Protein AF-V5GWQ2-F1 (afdb_monomer)

Foldseek 3Di:
DLVLLLLLLVLLLQCLPDPDPVSVVVSVVSNVVSVVVCVVCVLVVLPVVDPPVCSVVVVVVVVVVVVVCVVCVVVVVCCCCVPVVDCSVVSNVSSVVSNVVSVVVVVVVVVVVVVVVVVD

Structure (mmCIF, N/CA/C/O backbone):
data_AF-V5GWQ2-F1
#
_entry.id   AF-V5GWQ2-F1
#
loop_
_atom_site.group_PDB
_atom_site.id
_atom_site.type_symbol
_atom_site.label_atom_id
_atom_site.label_alt_id
_atom_site.label_comp_id
_atom_site.label_asym_id
_atom_site.label_entity_id
_atom_site.label_seq_id
_atom_site.pdbx_PDB_ins_code
_atom_site.Cartn_x
_atom_site.Cartn_y
_atom_site.Cartn_z
_atom_site.occupancy
_atom_site.B_iso_or_equiv
_atom_site.auth_seq_id
_atom_site.auth_comp_id
_atom_site.auth_asym_id
_atom_site.auth_atom_id
_atom_site.pdbx_PDB_model_num
ATOM 1 N N . MET A 1 1 ? 9.663 -3.106 -2.884 1.00 82.88 1 MET A N 1
ATOM 2 C CA . MET A 1 1 ? 8.201 -2.855 -2.918 1.00 82.88 1 MET A CA 1
ATOM 3 C C . MET A 1 1 ? 7.389 -3.734 -1.975 1.00 82.88 1 MET A C 1
ATOM 5 O O . MET A 1 1 ? 6.730 -3.177 -1.109 1.00 82.88 1 MET A O 1
ATOM 9 N N . SER A 1 2 ? 7.452 -5.070 -2.074 1.00 89.19 2 SER A N 1
ATOM 10 C CA . SER A 1 2 ? 6.609 -5.979 -1.261 1.00 89.19 2 SER A CA 1
ATOM 11 C C . SER A 1 2 ? 6.661 -5.707 0.258 1.00 89.19 2 SER A C 1
ATOM 13 O O . SER A 1 2 ? 5.611 -5.551 0.877 1.00 89.19 2 SER A O 1
ATOM 15 N N . LEU A 1 3 ? 7.859 -5.538 0.842 1.00 90.50 3 LEU A N 1
ATOM 16 C CA . LEU A 1 3 ? 8.023 -5.269 2.281 1.00 90.50 3 LEU A CA 1
ATOM 17 C C . LEU A 1 3 ? 7.284 -4.001 2.745 1.00 90.50 3 LEU A C 1
ATOM 19 O O . LEU A 1 3 ? 6.635 -4.019 3.785 1.00 90.50 3 LEU A O 1
ATOM 23 N N . HIS A 1 4 ? 7.354 -2.912 1.973 1.00 91.44 4 HIS A N 1
ATOM 24 C CA . HIS A 1 4 ? 6.683 -1.657 2.322 1.00 91.44 4 HIS A CA 1
ATOM 25 C C . HIS A 1 4 ? 5.164 -1.808 2.291 1.00 91.44 4 HIS A C 1
ATOM 27 O O . HIS A 1 4 ? 4.498 -1.369 3.223 1.00 91.44 4 HIS A O 1
ATOM 33 N N . PHE A 1 5 ? 4.612 -2.482 1.277 1.00 91.88 5 PHE A N 1
ATOM 34 C CA . PHE A 1 5 ? 3.174 -2.760 1.227 1.00 91.88 5 PHE A CA 1
ATOM 35 C C . PHE A 1 5 ? 2.717 -3.657 2.377 1.00 91.88 5 PHE A C 1
ATOM 37 O O . PHE A 1 5 ? 1.656 -3.418 2.948 1.00 91.88 5 PHE A O 1
ATOM 44 N N . PHE A 1 6 ? 3.533 -4.638 2.768 1.00 93.69 6 PHE A N 1
ATOM 45 C CA . PHE A 1 6 ? 3.236 -5.500 3.907 1.00 93.69 6 PHE A CA 1
ATOM 46 C C . PHE A 1 6 ? 3.233 -4.726 5.232 1.00 93.69 6 PHE A C 1
ATOM 48 O O . PHE A 1 6 ? 2.260 -4.793 5.980 1.00 93.69 6 PHE A O 1
ATOM 55 N N . LEU A 1 7 ? 4.278 -3.935 5.505 1.00 94.06 7 LEU A N 1
ATOM 56 C CA . LEU A 1 7 ? 4.350 -3.090 6.704 1.00 94.06 7 LEU A CA 1
ATOM 57 C C . LEU A 1 7 ? 3.192 -2.087 6.761 1.00 94.06 7 LEU A C 1
ATOM 59 O O . LEU A 1 7 ? 2.613 -1.852 7.824 1.00 94.06 7 LEU A O 1
ATOM 63 N N . TRP A 1 8 ? 2.809 -1.537 5.611 1.00 94.81 8 TRP A N 1
ATOM 64 C CA . TRP A 1 8 ? 1.673 -0.632 5.509 1.00 94.81 8 TRP A CA 1
ATOM 65 C C . TRP A 1 8 ? 0.339 -1.337 5.796 1.00 94.81 8 TRP A C 1
ATOM 67 O O . TRP A 1 8 ? -0.483 -0.807 6.544 1.00 94.81 8 TRP A O 1
ATOM 77 N N . ALA A 1 9 ? 0.146 -2.555 5.278 1.00 94.88 9 ALA A N 1
ATOM 78 C CA . ALA A 1 9 ? -1.032 -3.375 5.556 1.00 94.88 9 ALA A CA 1
ATOM 79 C C . ALA A 1 9 ? -1.159 -3.701 7.052 1.00 94.88 9 ALA A C 1
ATOM 81 O O . ALA A 1 9 ? -2.235 -3.527 7.628 1.00 94.88 9 ALA A O 1
ATOM 82 N N . VAL A 1 10 ? -0.055 -4.111 7.688 1.00 94.50 10 VAL A N 1
ATOM 83 C CA . VAL A 1 10 ? 0.009 -4.399 9.131 1.00 94.50 10 VAL A CA 1
ATOM 84 C C . VAL A 1 10 ? -0.315 -3.153 9.955 1.00 94.50 10 VAL A C 1
ATOM 86 O O . VAL A 1 10 ? -1.062 -3.239 10.926 1.00 94.50 10 VAL A O 1
ATOM 89 N N . SER A 1 11 ? 0.175 -1.985 9.539 1.00 94.12 11 SER A N 1
ATOM 90 C CA . SER A 1 11 ? -0.111 -0.714 10.217 1.00 94.12 11 SER A CA 1
ATOM 91 C C . SER A 1 11 ? -1.600 -0.381 10.208 1.00 94.12 11 SER A C 1
ATOM 93 O O . SER A 1 11 ? -2.161 -0.020 11.238 1.00 94.12 11 SER A O 1
ATOM 95 N N . PHE A 1 12 ? -2.268 -0.539 9.063 1.00 92.88 12 PHE A N 1
ATOM 96 C CA . PHE A 1 12 ? -3.711 -0.315 8.988 1.00 92.88 12 PHE A CA 1
ATOM 97 C C . PHE A 1 12 ? -4.520 -1.370 9.738 1.00 92.88 12 PHE A C 1
ATOM 99 O O . PHE A 1 12 ? -5.544 -1.032 10.323 1.00 92.88 12 PHE A O 1
ATOM 106 N N . LEU A 1 13 ? -4.047 -2.617 9.778 1.00 93.56 13 LEU A N 1
ATOM 107 C CA . LEU A 1 13 ? -4.679 -3.673 10.563 1.00 93.56 13 LEU A CA 1
ATOM 108 C C . LEU A 1 13 ? -4.621 -3.363 12.066 1.00 93.56 13 LEU A C 1
ATOM 110 O O . LEU A 1 13 ? -5.630 -3.473 12.758 1.00 93.56 13 LEU A O 1
ATOM 114 N N . LEU A 1 14 ? -3.457 -2.934 12.561 1.00 91.88 14 LEU A N 1
ATOM 115 C CA . LEU A 1 14 ? -3.257 -2.506 13.950 1.00 91.88 14 LEU A CA 1
ATOM 116 C C . LEU A 1 14 ? -4.117 -1.290 14.302 1.00 91.88 14 LEU A C 1
ATOM 118 O O . LEU A 1 14 ? -4.720 -1.258 15.375 1.00 91.88 14 LEU A O 1
ATOM 122 N N . LEU A 1 15 ? -4.211 -0.324 13.384 1.00 90.94 15 LEU A N 1
ATOM 123 C CA . LEU A 1 15 ? -5.053 0.860 13.549 1.00 90.94 15 LEU A CA 1
ATOM 124 C C . LEU A 1 15 ? -6.548 0.505 13.590 1.00 90.94 15 LEU A C 1
ATOM 126 O O . LEU A 1 15 ? -7.302 1.149 14.307 1.00 90.94 15 LEU A O 1
ATOM 130 N N . ALA A 1 16 ? -6.970 -0.526 12.853 1.00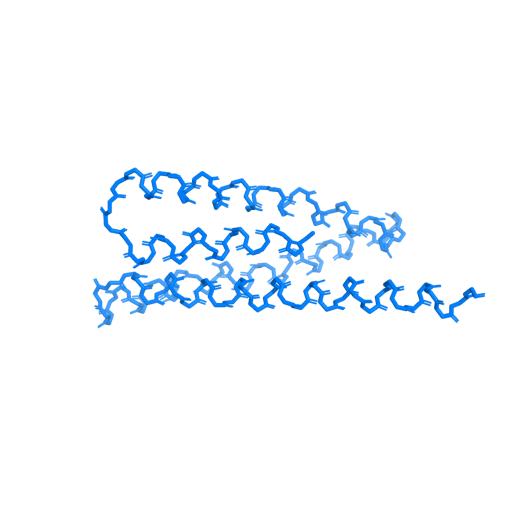 89.00 16 ALA A N 1
ATOM 131 C CA . ALA A 1 16 ? -8.347 -1.014 12.865 1.00 89.00 16 ALA A CA 1
ATOM 132 C C . ALA A 1 16 ? -8.683 -1.862 14.104 1.00 89.00 16 ALA A C 1
ATOM 134 O O . ALA A 1 16 ? -9.845 -1.945 14.483 1.00 89.00 16 ALA A O 1
ATOM 135 N N . SER A 1 17 ? -7.684 -2.513 14.708 1.00 87.75 17 SER A N 1
ATOM 136 C CA . SER A 1 17 ? -7.891 -3.534 15.749 1.00 87.75 17 SER A CA 1
ATOM 137 C C . SER A 1 17 ? -7.640 -3.036 17.173 1.00 87.75 17 SER A C 1
ATOM 139 O O . SER A 1 17 ? -7.930 -3.762 18.123 1.00 87.75 17 SER A O 1
ATOM 141 N N . THR A 1 18 ? -7.038 -1.853 17.349 1.00 87.44 18 THR A N 1
ATOM 142 C CA . THR A 1 18 ? -6.619 -1.362 18.670 1.00 87.44 18 THR A CA 1
ATOM 143 C C . THR A 1 18 ? -6.991 0.104 18.898 1.00 87.44 18 THR A C 1
ATOM 145 O O . THR A 1 18 ? -6.663 0.985 18.103 1.00 87.44 18 THR A O 1
ATOM 148 N N . ASP A 1 19 ? -7.593 0.381 20.055 1.00 85.94 19 ASP A N 1
ATOM 149 C CA . ASP A 1 19 ? -7.905 1.748 20.509 1.00 85.94 19 ASP A CA 1
ATOM 150 C C . ASP A 1 19 ? -6.797 2.346 21.393 1.00 85.94 19 ASP A C 1
ATOM 152 O O . ASP A 1 19 ? -6.890 3.464 21.902 1.00 85.94 19 ASP A O 1
ATOM 156 N N . LEU A 1 20 ? -5.717 1.590 21.597 1.00 90.88 20 LEU A N 1
ATOM 157 C CA . LEU A 1 20 ? -4.593 2.004 22.419 1.00 90.88 20 LEU A CA 1
ATOM 158 C C . LEU A 1 20 ? -3.756 3.052 21.680 1.00 90.88 20 LEU A C 1
ATOM 160 O O . LEU A 1 20 ? -3.022 2.746 20.740 1.00 90.88 20 LEU A O 1
ATOM 164 N N . TYR A 1 21 ? -3.790 4.280 22.190 1.00 90.06 21 TYR A N 1
ATOM 165 C CA . TYR A 1 21 ? -3.050 5.429 21.666 1.00 90.06 21 TYR A CA 1
ATOM 166 C C . TYR A 1 21 ? -1.580 5.164 21.261 1.00 90.06 21 TYR A C 1
ATOM 168 O O . TYR A 1 21 ? -1.204 5.551 20.151 1.00 90.06 21 TYR A O 1
ATOM 176 N N . PRO A 1 22 ? -0.727 4.479 22.060 1.00 92.50 22 PRO A N 1
ATOM 177 C CA . PRO A 1 22 ? 0.653 4.218 21.637 1.00 92.50 22 PRO A CA 1
ATOM 178 C C . PRO A 1 22 ? 0.739 3.356 20.368 1.00 92.50 22 PRO A C 1
ATOM 180 O O . PRO A 1 22 ? 1.583 3.615 19.511 1.00 92.50 22 PRO A O 1
ATOM 183 N N . PHE A 1 23 ? -0.154 2.378 20.197 1.00 90.62 23 PHE A N 1
ATOM 184 C CA . PHE A 1 23 ? -0.195 1.550 18.989 1.00 90.62 23 PHE A CA 1
ATOM 185 C C . PHE A 1 23 ? -0.671 2.343 17.771 1.00 90.62 23 PHE A C 1
ATOM 187 O O . PHE A 1 23 ? -0.156 2.135 16.671 1.00 90.62 23 PHE A O 1
ATOM 194 N N . GLN A 1 24 ? -1.581 3.301 17.957 1.00 91.81 24 GLN A N 1
ATOM 195 C CA . GLN A 1 24 ? -2.030 4.193 16.886 1.00 91.81 24 GLN A CA 1
ATOM 196 C C . GLN A 1 24 ? -0.912 5.132 16.411 1.00 91.81 24 GLN A C 1
ATOM 198 O O . GLN A 1 24 ? -0.747 5.322 15.202 1.00 91.81 24 GLN A O 1
ATOM 203 N N . ILE A 1 25 ? -0.094 5.662 17.331 1.00 94.62 25 ILE A N 1
ATOM 204 C CA . ILE A 1 25 ? 1.087 6.473 16.983 1.00 94.62 25 ILE A CA 1
ATOM 205 C C . ILE A 1 25 ? 2.071 5.647 16.158 1.00 94.62 25 ILE A C 1
ATOM 207 O O . ILE A 1 25 ? 2.457 6.059 15.063 1.00 94.62 25 ILE A O 1
ATOM 211 N N . VAL A 1 26 ? 2.461 4.473 16.663 1.00 94.88 26 VAL A N 1
ATOM 212 C CA . VAL A 1 26 ? 3.426 3.600 15.979 1.00 94.88 26 VAL A CA 1
ATOM 213 C C . VAL A 1 26 ? 2.910 3.216 14.591 1.00 94.88 26 VAL A C 1
ATOM 215 O O . VAL A 1 26 ? 3.641 3.333 13.609 1.00 94.88 26 VAL A O 1
ATOM 218 N N . SER A 1 27 ? 1.631 2.853 14.483 1.00 93.50 27 SER A N 1
ATOM 219 C CA . 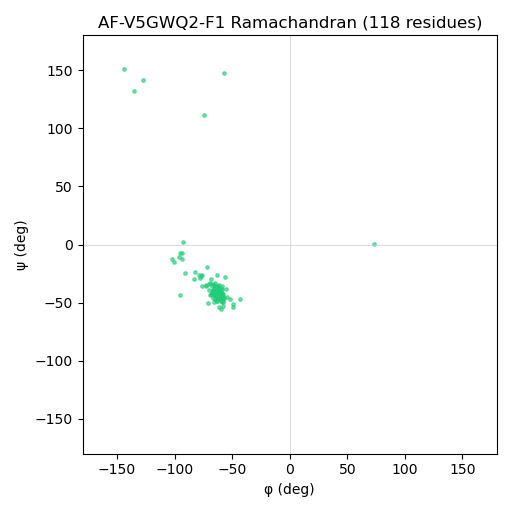SER A 1 27 ? 0.996 2.514 13.204 1.00 93.50 27 SER A CA 1
ATOM 220 C C . SER A 1 27 ? 0.987 3.694 12.230 1.00 93.50 27 SER A C 1
ATOM 222 O O . SER A 1 27 ? 1.261 3.515 11.046 1.00 93.50 27 SER A O 1
ATOM 224 N N . SER A 1 28 ? 0.739 4.914 12.713 1.00 93.44 28 SER A N 1
ATOM 225 C CA . SER A 1 28 ? 0.752 6.124 11.880 1.00 93.44 28 SER A CA 1
ATOM 226 C C . SER A 1 28 ? 2.150 6.444 11.348 1.00 93.44 28 SER A C 1
ATOM 228 O O . SER A 1 28 ? 2.293 6.809 10.181 1.00 93.44 28 SER A O 1
ATOM 230 N N . ILE A 1 29 ? 3.189 6.251 12.168 1.00 95.56 29 ILE A N 1
ATOM 231 C CA . ILE A 1 29 ? 4.589 6.424 11.755 1.00 95.56 29 ILE A CA 1
ATOM 232 C C . ILE A 1 29 ? 4.951 5.411 10.665 1.00 95.56 29 ILE A C 1
ATOM 234 O O . ILE A 1 29 ? 5.485 5.797 9.625 1.00 95.56 29 ILE A O 1
ATOM 238 N N . ILE A 1 30 ? 4.632 4.128 10.863 1.00 95.06 30 ILE A N 1
ATOM 239 C CA . ILE A 1 30 ? 4.958 3.072 9.892 1.00 95.06 30 ILE A CA 1
ATOM 240 C C . ILE A 1 30 ? 4.167 3.266 8.590 1.00 95.06 30 ILE A C 1
ATOM 242 O O . ILE A 1 30 ? 4.729 3.122 7.499 1.00 95.06 30 ILE A O 1
ATOM 246 N N . ALA A 1 31 ? 2.888 3.644 8.677 1.00 93.38 31 ALA A N 1
ATOM 247 C CA . ALA A 1 31 ? 2.066 3.952 7.511 1.00 93.38 31 ALA A CA 1
ATOM 248 C C . ALA A 1 31 ? 2.615 5.159 6.732 1.00 93.38 31 ALA A C 1
ATOM 250 O O . ALA A 1 31 ? 2.754 5.087 5.510 1.00 93.38 31 ALA A O 1
ATOM 251 N N . GLY A 1 32 ? 2.986 6.239 7.430 1.00 93.62 32 GLY A N 1
ATOM 252 C CA . GLY A 1 32 ? 3.596 7.427 6.829 1.00 93.62 32 GLY A CA 1
ATOM 253 C C . GLY A 1 32 ? 4.933 7.121 6.154 1.00 93.62 32 GLY A C 1
ATOM 254 O O . GLY A 1 32 ? 5.139 7.490 4.999 1.00 93.62 32 GLY A O 1
ATOM 255 N N . TRP A 1 33 ? 5.806 6.366 6.827 1.00 94.56 33 TRP A N 1
ATOM 256 C CA . TRP A 1 33 ? 7.081 5.913 6.266 1.00 94.56 33 TRP A CA 1
ATOM 257 C C . TRP A 1 33 ? 6.874 5.097 4.990 1.00 94.56 33 TRP A C 1
ATOM 259 O O . TRP A 1 33 ? 7.519 5.341 3.967 1.00 94.56 33 TRP A O 1
ATOM 269 N N . SER A 1 34 ? 5.970 4.117 5.040 1.00 93.62 34 SER A N 1
ATOM 270 C CA . SER A 1 34 ? 5.712 3.208 3.921 1.00 93.62 34 SER A CA 1
ATOM 271 C C . SER A 1 34 ? 5.136 3.955 2.718 1.00 93.62 34 SER A C 1
ATOM 273 O O . SER A 1 34 ? 5.574 3.733 1.586 1.00 93.62 34 SER A O 1
ATOM 275 N N . ASN A 1 35 ? 4.214 4.891 2.956 1.00 91.06 35 ASN A N 1
ATOM 276 C CA . ASN A 1 35 ? 3.642 5.739 1.916 1.00 91.06 35 ASN A CA 1
ATOM 277 C C . ASN A 1 35 ? 4.688 6.674 1.284 1.00 91.06 35 ASN A C 1
ATOM 279 O O . ASN A 1 35 ? 4.792 6.735 0.056 1.00 91.06 35 ASN A O 1
ATOM 283 N N . GLY A 1 36 ? 5.497 7.349 2.107 1.00 90.75 36 GLY A N 1
ATOM 284 C CA . GLY A 1 36 ? 6.547 8.251 1.631 1.00 90.75 36 GLY A CA 1
ATOM 285 C C . GLY A 1 36 ? 7.609 7.515 0.816 1.00 90.75 36 GLY A C 1
ATOM 286 O O . GLY A 1 36 ? 7.954 7.934 -0.285 1.00 90.75 36 GLY A O 1
ATOM 287 N N . THR A 1 37 ? 8.049 6.354 1.302 1.00 91.19 37 THR A N 1
ATOM 288 C CA . THR A 1 37 ? 9.033 5.517 0.601 1.00 91.19 37 THR A CA 1
ATOM 289 C C . THR A 1 37 ? 8.498 5.034 -0.749 1.00 91.19 37 THR A C 1
ATOM 291 O O . THR A 1 37 ? 9.206 5.094 -1.752 1.00 91.19 37 THR A O 1
ATOM 294 N N . THR A 1 38 ? 7.231 4.609 -0.806 1.00 89.75 38 THR A N 1
ATOM 295 C CA . THR A 1 38 ? 6.590 4.183 -2.061 1.00 89.75 38 THR A CA 1
ATOM 296 C C . THR A 1 38 ? 6.506 5.339 -3.058 1.00 89.75 38 THR A C 1
ATOM 298 O O . THR A 1 38 ? 6.873 5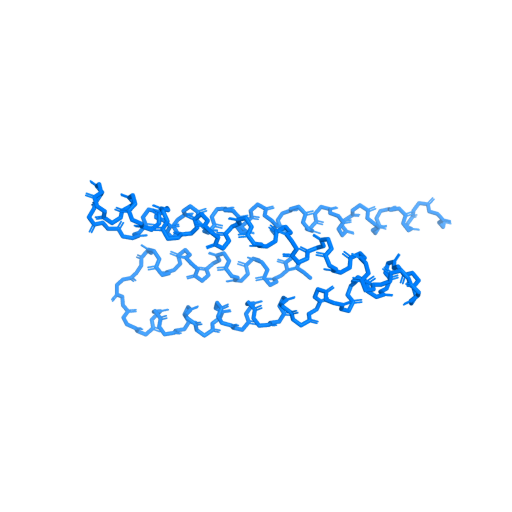.173 -4.217 1.00 89.75 38 THR A O 1
ATOM 301 N N . SER A 1 39 ? 6.096 6.526 -2.604 1.00 89.56 39 SER A N 1
ATOM 302 C CA . SER A 1 39 ? 5.959 7.711 -3.461 1.00 89.56 39 SER A CA 1
ATOM 303 C C . SER A 1 39 ? 7.290 8.145 -4.084 1.00 89.56 39 SER A C 1
ATOM 305 O O . SER A 1 39 ? 7.315 8.550 -5.242 1.00 89.56 39 SER A O 1
ATOM 307 N N . THR A 1 40 ? 8.401 8.006 -3.353 1.00 91.69 40 THR A N 1
ATOM 308 C CA . THR A 1 40 ? 9.746 8.323 -3.861 1.00 91.69 40 THR A CA 1
ATOM 309 C C . THR A 1 40 ? 10.289 7.260 -4.814 1.00 91.69 40 THR A C 1
ATOM 311 O O . THR A 1 40 ? 10.983 7.587 -5.772 1.00 91.69 40 THR A O 1
ATOM 314 N N . LEU A 1 41 ? 9.987 5.983 -4.577 1.00 90.81 41 LEU A N 1
ATOM 315 C CA . LEU A 1 41 ? 10.528 4.887 -5.380 1.00 90.81 41 LEU A CA 1
ATOM 316 C C . LEU A 1 41 ? 9.766 4.646 -6.692 1.00 90.81 41 LEU A C 1
ATOM 318 O O . LEU A 1 41 ? 10.348 4.102 -7.624 1.00 90.81 41 LEU A O 1
ATOM 322 N N . VAL A 1 42 ? 8.490 5.036 -6.798 1.00 90.12 42 VAL A N 1
ATOM 323 C CA . VAL A 1 42 ? 7.707 4.870 -8.039 1.00 90.12 42 VAL 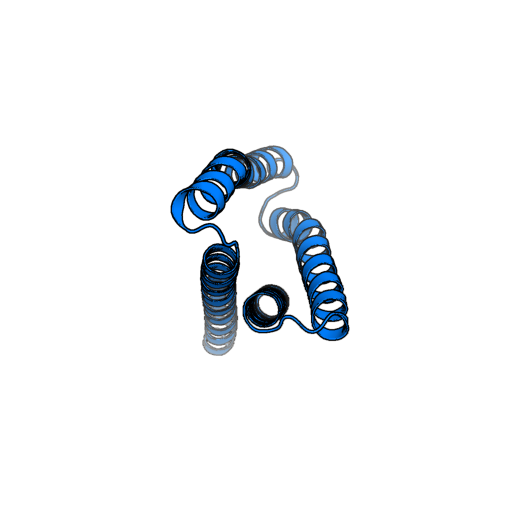A CA 1
ATOM 324 C C . VAL A 1 42 ? 8.343 5.597 -9.239 1.00 90.12 42 VAL A C 1
ATOM 326 O O . VAL A 1 42 ? 8.528 4.946 -10.264 1.00 90.12 42 VAL A O 1
ATOM 329 N N . PRO A 1 43 ? 8.736 6.886 -9.155 1.00 90.19 43 PRO A N 1
ATOM 330 C CA . PRO A 1 43 ? 9.451 7.557 -10.243 1.00 90.19 43 PRO A CA 1
ATOM 331 C C . PRO A 1 43 ? 10.766 6.864 -10.613 1.00 90.19 43 PRO A C 1
ATOM 333 O O . PRO A 1 43 ? 11.055 6.709 -11.794 1.00 90.19 43 PRO A O 1
ATOM 336 N N . VAL A 1 44 ? 11.535 6.410 -9.614 1.00 91.44 44 VAL A N 1
ATOM 337 C CA . VAL A 1 44 ? 12.801 5.687 -9.832 1.00 91.44 44 VAL A CA 1
ATOM 338 C C . VAL A 1 44 ? 12.548 4.405 -10.620 1.00 91.44 44 VAL A C 1
ATOM 340 O O . V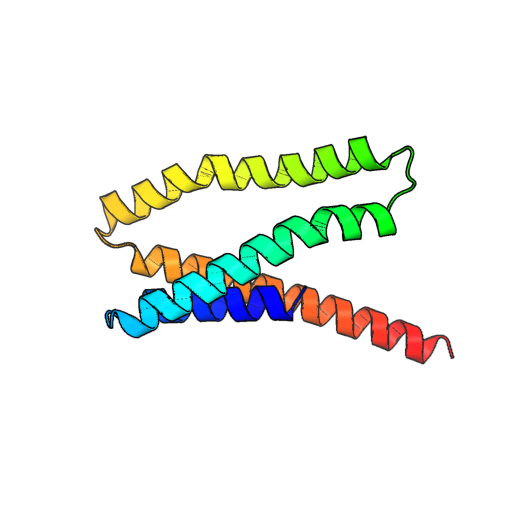AL A 1 44 ? 13.206 4.160 -11.623 1.00 91.44 44 VAL A O 1
ATOM 343 N N . PHE A 1 45 ? 11.529 3.640 -10.230 1.00 89.25 45 PHE A N 1
ATOM 344 C CA . PHE A 1 45 ? 11.149 2.415 -10.926 1.00 89.25 45 PHE A CA 1
ATOM 345 C C . PHE A 1 45 ? 10.715 2.683 -12.374 1.00 89.25 45 PHE A C 1
ATOM 347 O O . PHE A 1 45 ? 11.122 1.975 -13.286 1.00 89.25 45 PHE A O 1
ATOM 354 N N . VAL A 1 46 ? 9.926 3.734 -12.621 1.00 90.38 46 VAL A N 1
ATOM 355 C CA . VAL A 1 46 ? 9.516 4.098 -13.991 1.00 90.38 46 VAL A CA 1
ATOM 356 C C . VAL A 1 46 ? 10.720 4.516 -14.842 1.00 90.38 46 VAL A C 1
ATOM 358 O O . VAL A 1 46 ? 10.764 4.184 -16.023 1.00 90.38 46 VAL A O 1
ATOM 361 N N . MET A 1 47 ? 11.704 5.194 -14.249 1.00 91.31 47 MET A N 1
ATOM 362 C CA . MET A 1 47 ? 12.934 5.600 -14.934 1.00 91.31 47 MET A CA 1
ATOM 363 C C . MET A 1 47 ? 13.826 4.408 -15.308 1.00 91.31 47 MET A C 1
ATOM 365 O O . MET A 1 47 ? 14.532 4.474 -16.306 1.00 91.31 47 MET A O 1
ATOM 369 N N . GLU A 1 48 ? 13.788 3.316 -14.542 1.00 90.75 48 GLU A N 1
ATOM 370 C CA . GLU A 1 48 ? 14.504 2.076 -14.877 1.00 90.75 48 GLU A CA 1
ATOM 371 C C . GLU A 1 48 ? 13.816 1.270 -15.991 1.00 90.75 48 GLU A C 1
ATOM 373 O O . GLU A 1 48 ? 14.480 0.514 -16.698 1.00 90.75 48 GLU A O 1
ATOM 378 N N . LEU A 1 49 ? 12.495 1.413 -16.157 1.00 88.69 49 LEU A N 1
ATOM 379 C CA . LEU A 1 49 ? 11.719 0.656 -17.147 1.00 88.69 49 LEU A CA 1
ATOM 380 C C . LEU A 1 49 ? 11.594 1.343 -18.512 1.00 88.69 49 LEU A C 1
ATOM 382 O O . LEU A 1 49 ? 11.306 0.664 -19.498 1.00 88.69 49 LEU A O 1
ATOM 386 N N . VAL A 1 50 ? 11.720 2.668 -18.566 1.00 91.50 50 VAL A N 1
ATOM 387 C CA . VAL A 1 50 ? 11.388 3.473 -19.747 1.00 91.50 50 VAL A CA 1
ATOM 388 C C . VAL A 1 50 ? 12.562 4.372 -20.114 1.00 91.50 50 VAL A C 1
ATOM 390 O O . VAL A 1 50 ? 13.200 4.958 -19.244 1.00 91.50 50 VAL A O 1
ATOM 393 N N . ASP A 1 51 ? 12.807 4.534 -21.413 1.00 89.19 51 ASP A N 1
ATOM 394 C CA . ASP A 1 51 ? 13.789 5.494 -21.912 1.00 89.19 51 ASP A CA 1
ATOM 395 C C . ASP A 1 51 ? 13.483 6.927 -21.444 1.00 89.19 51 ASP A C 1
ATOM 397 O O . ASP A 1 51 ? 12.330 7.353 -21.335 1.00 89.19 51 ASP A O 1
ATOM 401 N N . ALA A 1 52 ? 14.537 7.719 -21.233 1.00 87.81 52 ALA A N 1
ATOM 402 C CA . ALA A 1 52 ? 14.429 9.078 -20.695 1.00 87.81 52 ALA A CA 1
ATOM 403 C C . ALA A 1 52 ? 13.506 10.004 -21.514 1.00 87.81 52 ALA A C 1
ATOM 405 O O . ALA A 1 52 ? 12.916 10.932 -20.963 1.00 87.81 52 ALA A O 1
ATOM 406 N N . GLN A 1 53 ? 13.372 9.752 -22.820 1.00 89.69 53 GLN A N 1
ATOM 407 C CA . GLN A 1 53 ? 12.534 10.541 -23.723 1.00 89.69 53 GLN A CA 1
ATOM 408 C C . GLN A 1 53 ? 11.030 10.297 -23.502 1.00 89.69 53 GLN A C 1
ATOM 410 O O . GLN A 1 53 ? 10.243 11.238 -23.581 1.00 89.69 53 GLN A O 1
ATOM 415 N N . GLU A 1 54 ? 10.645 9.068 -23.150 1.00 90.50 54 GLU A N 1
ATOM 416 C CA . GLU A 1 54 ? 9.249 8.663 -22.925 1.00 90.50 54 GLU A CA 1
ATOM 417 C C . GLU A 1 54 ? 8.850 8.711 -21.438 1.00 90.50 54 GLU A C 1
ATOM 419 O O . GLU A 1 54 ? 7.665 8.644 -21.099 1.00 90.50 54 GLU A O 1
ATOM 424 N N . PHE A 1 55 ? 9.822 8.888 -20.533 1.00 91.69 55 PHE A N 1
ATOM 425 C CA . PHE A 1 55 ? 9.618 8.907 -19.083 1.00 91.69 55 PHE A CA 1
ATOM 426 C C . PHE A 1 55 ? 8.477 9.834 -18.647 1.00 91.69 55 PHE A C 1
ATOM 428 O O . PHE A 1 55 ? 7.576 9.402 -17.930 1.00 91.69 55 PHE A O 1
ATOM 435 N N . SER A 1 56 ? 8.477 11.095 -19.095 1.00 90.88 56 SER A N 1
ATOM 436 C CA . SER A 1 56 ? 7.465 12.082 -18.691 1.00 90.88 56 SER A CA 1
ATOM 437 C C . SER A 1 56 ? 6.050 11.673 -19.105 1.00 90.88 56 SER A C 1
ATOM 439 O O . SER A 1 56 ? 5.101 11.891 -18.350 1.00 90.88 56 SER A O 1
ATOM 441 N N . PHE A 1 57 ? 5.898 11.055 -20.279 1.00 92.62 57 PHE A N 1
ATOM 442 C CA . PHE A 1 57 ? 4.606 10.575 -20.762 1.00 92.62 57 PHE A CA 1
ATOM 443 C C . PHE A 1 57 ? 4.136 9.358 -19.954 1.00 92.62 57 PHE A C 1
ATOM 445 O O . PHE A 1 57 ? 3.031 9.366 -19.407 1.00 92.62 57 PHE A O 1
ATOM 452 N N . CYS A 1 58 ? 4.995 8.347 -19.791 1.00 92.38 58 CYS A N 1
ATOM 453 C CA . CYS A 1 58 ? 4.682 7.148 -19.013 1.00 92.38 58 CYS A CA 1
ATOM 454 C C . CYS A 1 58 ? 4.410 7.463 -17.536 1.00 92.38 58 CYS A C 1
ATOM 456 O O . CYS A 1 58 ? 3.443 6.959 -16.963 1.00 92.38 58 CYS A O 1
ATOM 458 N N . PHE A 1 59 ? 5.205 8.335 -16.919 1.00 93.00 59 PHE A N 1
ATOM 459 C CA . PHE A 1 59 ? 4.989 8.779 -15.545 1.00 93.00 59 PHE A CA 1
ATOM 460 C C . PHE A 1 59 ? 3.687 9.586 -15.404 1.00 93.00 59 PHE A C 1
ATOM 462 O O . PHE A 1 59 ?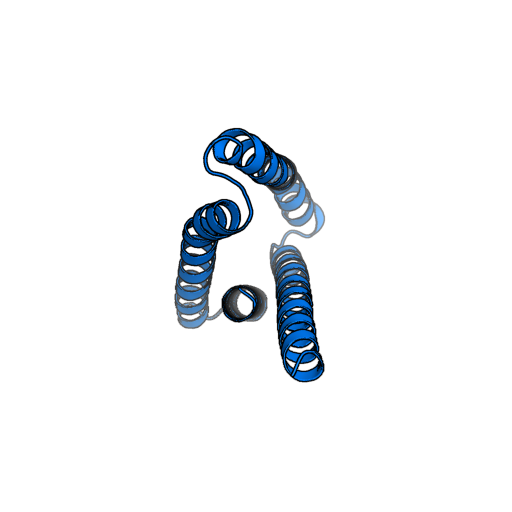 2.964 9.434 -14.415 1.00 93.00 59 PHE A O 1
ATOM 469 N N . GLY A 1 60 ? 3.320 10.374 -16.420 1.00 92.19 60 GLY A N 1
ATOM 470 C CA . GLY A 1 60 ? 2.005 11.010 -16.519 1.00 92.19 60 GLY A CA 1
ATOM 471 C C . GLY A 1 60 ? 0.855 9.995 -16.506 1.00 92.19 60 GLY A C 1
ATOM 472 O O . GLY A 1 60 ? -0.111 10.155 -15.764 1.00 92.19 60 GLY A O 1
ATOM 473 N N . LEU A 1 61 ? 0.977 8.894 -17.252 1.00 92.31 61 LEU A N 1
ATOM 474 C CA . LEU A 1 61 ? -0.021 7.817 -17.233 1.00 92.31 61 LEU A CA 1
ATOM 475 C C . LEU A 1 61 ? -0.094 7.117 -15.871 1.00 92.31 61 LEU A C 1
ATOM 477 O O . LEU A 1 61 ? -1.188 6.885 -15.359 1.00 92.31 61 LEU A O 1
ATOM 481 N N . VAL A 1 62 ? 1.052 6.829 -15.248 1.00 91.06 62 VAL A N 1
ATOM 482 C CA . VAL A 1 62 ? 1.103 6.237 -13.901 1.00 91.06 62 VAL A CA 1
ATOM 483 C C . VAL A 1 62 ? 0.420 7.152 -12.885 1.00 91.06 62 VAL A C 1
ATOM 485 O O . VAL A 1 62 ? -0.413 6.693 -12.107 1.00 91.06 62 VAL A O 1
ATOM 488 N N . THR A 1 63 ? 0.698 8.453 -12.908 1.00 90.44 63 THR A N 1
ATOM 489 C CA . THR A 1 63 ? 0.073 9.408 -11.979 1.00 90.44 63 THR A CA 1
ATOM 490 C C . THR A 1 63 ? -1.428 9.569 -12.224 1.00 90.44 63 THR A C 1
ATOM 492 O O . THR A 1 63 ? -2.186 9.657 -11.258 1.00 90.44 63 THR A O 1
ATOM 495 N N . LEU A 1 64 ? -1.899 9.489 -13.474 1.00 92.19 64 LEU A N 1
ATOM 496 C CA . LEU A 1 64 ? -3.335 9.451 -13.780 1.00 92.19 64 LEU A CA 1
ATOM 497 C C . LEU A 1 64 ? -4.046 8.261 -13.123 1.00 92.19 64 LEU A C 1
ATOM 499 O O . LEU A 1 64 ? -5.172 8.418 -12.648 1.00 92.19 64 LEU A O 1
ATOM 503 N N . THR A 1 65 ? -3.393 7.098 -13.008 1.00 89.50 65 THR A N 1
ATOM 504 C CA . THR A 1 65 ? -3.996 5.954 -12.298 1.00 89.50 65 THR A CA 1
ATOM 505 C C . THR A 1 65 ? -4.235 6.229 -10.812 1.00 89.50 65 THR A C 1
ATOM 507 O O . THR A 1 65 ? -5.161 5.661 -10.241 1.00 89.50 65 THR A O 1
ATOM 510 N N . VAL A 1 66 ? -3.465 7.135 -10.194 1.00 88.38 66 VAL A N 1
ATOM 511 C CA . VAL A 1 66 ? -3.610 7.531 -8.781 1.00 88.38 66 VAL A CA 1
ATOM 512 C C . VAL A 1 66 ? -4.774 8.503 -8.577 1.00 88.38 66 VAL A C 1
ATOM 514 O O . VAL A 1 66 ? -5.401 8.497 -7.516 1.00 88.38 66 VAL A O 1
ATOM 517 N N . VAL A 1 67 ? -5.113 9.304 -9.593 1.00 89.50 67 VAL A N 1
ATOM 518 C CA . VAL A 1 67 ? -6.217 10.277 -9.525 1.00 89.50 67 VAL A CA 1
ATOM 519 C C . VAL A 1 67 ? -7.550 9.579 -9.263 1.00 89.50 67 VAL A C 1
ATOM 521 O O . VAL A 1 67 ? -8.337 10.059 -8.452 1.00 89.50 67 VAL A O 1
ATOM 524 N N . ILE A 1 68 ? -7.786 8.418 -9.880 1.00 87.94 68 ILE A N 1
ATOM 525 C CA . ILE A 1 68 ? -9.042 7.671 -9.718 1.00 87.94 68 ILE A CA 1
ATOM 526 C C . ILE A 1 68 ? -9.276 7.288 -8.238 1.00 87.94 68 ILE A C 1
ATOM 528 O O . ILE A 1 68 ? -10.303 7.693 -7.689 1.00 87.94 68 ILE A O 1
ATOM 532 N N . PRO A 1 69 ? -8.350 6.589 -7.544 1.00 85.69 69 PRO A N 1
ATOM 533 C CA . PRO A 1 69 ? -8.425 6.370 -6.100 1.00 85.69 69 PRO A CA 1
ATOM 534 C C . PRO A 1 69 ? -8.548 7.653 -5.279 1.00 85.69 69 PRO A C 1
ATOM 536 O O . PRO A 1 69 ? -9.259 7.673 -4.278 1.00 85.69 69 PRO A O 1
ATOM 539 N N . LEU A 1 70 ? -7.860 8.729 -5.675 1.00 87.38 70 LEU A N 1
ATOM 540 C C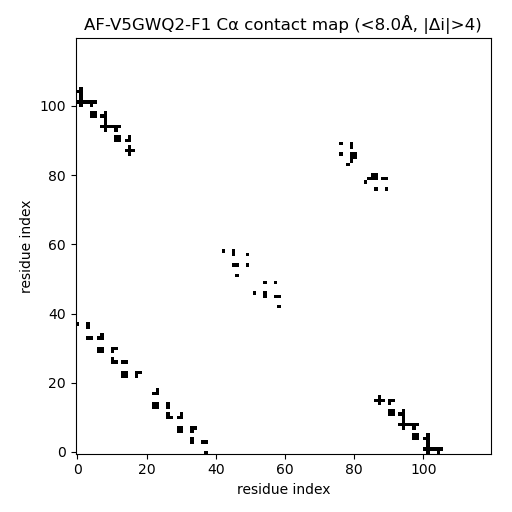A . LEU A 1 70 ? -7.894 9.993 -4.939 1.00 87.38 70 LEU A CA 1
ATOM 541 C C . LEU A 1 70 ? -9.295 10.621 -4.961 1.00 87.38 70 LEU A C 1
ATOM 543 O O . LEU A 1 70 ? -9.771 11.099 -3.932 1.00 87.38 70 LEU A O 1
ATOM 547 N N . CYS A 1 71 ? -9.966 10.575 -6.114 1.00 89.25 71 CYS A N 1
ATOM 548 C CA . CYS A 1 71 ? -11.323 11.080 -6.298 1.00 89.25 71 CYS A CA 1
ATOM 549 C C . CYS A 1 71 ? -12.381 10.190 -5.631 1.00 89.25 71 CYS A C 1
ATOM 551 O O . CYS A 1 71 ? -13.363 10.706 -5.102 1.00 89.25 71 CYS A O 1
ATOM 553 N N . THR A 1 72 ? -12.198 8.866 -5.628 1.00 88.12 72 THR A N 1
ATOM 554 C CA . THR A 1 72 ? -13.156 7.935 -5.003 1.00 88.12 72 THR A CA 1
ATOM 555 C C . THR A 1 72 ? -13.011 7.861 -3.486 1.00 88.12 72 THR A C 1
ATOM 557 O O . THR A 1 72 ? -13.992 7.599 -2.791 1.00 88.12 72 THR A O 1
ATOM 560 N N . ARG A 1 73 ? -11.821 8.149 -2.943 1.00 83.88 73 ARG A N 1
ATOM 561 C CA . ARG A 1 73 ? -11.533 8.138 -1.502 1.00 83.88 73 ARG A CA 1
ATOM 562 C C . ARG A 1 73 ? -12.554 8.905 -0.642 1.00 83.88 73 ARG A C 1
ATOM 564 O O . ARG A 1 73 ? -13.061 8.286 0.289 1.00 83.88 73 ARG A O 1
ATOM 571 N N . PRO A 1 74 ? -12.889 10.188 -0.892 1.00 87.50 74 PRO A N 1
ATOM 572 C CA . PRO A 1 74 ? -13.874 10.905 -0.076 1.00 87.50 74 PRO A CA 1
ATOM 573 C C . PRO A 1 74 ? -15.267 10.269 -0.122 1.00 87.50 74 PRO A C 1
ATOM 575 O O . PRO A 1 74 ? -15.948 10.245 0.896 1.00 87.50 74 PRO A O 1
ATOM 578 N N . VAL A 1 75 ? -15.669 9.700 -1.264 1.00 87.81 75 VAL A N 1
ATOM 579 C CA . VAL A 1 75 ? -16.958 9.005 -1.400 1.00 87.81 75 VAL A CA 1
ATOM 580 C C . VAL A 1 75 ? -16.973 7.737 -0.552 1.00 87.81 75 VAL A C 1
ATOM 582 O O . VAL A 1 75 ? -17.921 7.512 0.191 1.00 87.81 75 VAL A O 1
ATOM 585 N N . ILE A 1 76 ? -15.907 6.934 -0.609 1.00 85.56 76 ILE A N 1
ATOM 586 C CA . ILE A 1 76 ? -15.774 5.717 0.204 1.00 85.56 76 ILE A CA 1
ATOM 587 C C . ILE A 1 76 ? -15.781 6.074 1.695 1.00 85.56 76 ILE A C 1
ATOM 589 O O . ILE A 1 76 ? -16.524 5.469 2.463 1.00 85.56 76 ILE A O 1
ATOM 593 N N . ILE A 1 77 ? -15.000 7.082 2.097 1.00 87.69 77 ILE A N 1
ATOM 594 C CA . ILE A 1 77 ? -14.965 7.582 3.480 1.00 87.69 77 ILE A CA 1
ATOM 595 C C . ILE A 1 77 ? -16.368 8.009 3.928 1.00 87.69 77 ILE A C 1
ATOM 597 O O . ILE A 1 77 ? -16.787 7.625 5.017 1.00 87.69 77 ILE A O 1
ATOM 601 N N . GLY A 1 78 ? -17.086 8.762 3.088 1.00 86.25 78 GLY A N 1
ATOM 602 C CA . GLY A 1 78 ? -18.454 9.206 3.349 1.00 86.25 78 GLY A CA 1
ATOM 603 C C . GLY A 1 78 ? -19.411 8.035 3.536 1.00 86.25 78 GLY A C 1
ATOM 604 O O . GLY A 1 78 ? -20.078 7.966 4.554 1.00 86.25 78 GLY A O 1
ATOM 605 N N . VAL A 1 79 ? -19.401 7.045 2.637 1.00 87.06 79 VAL A N 1
ATOM 606 C CA . VAL A 1 79 ? -20.247 5.848 2.773 1.00 87.06 79 VAL A CA 1
ATOM 607 C C . VAL A 1 79 ? -19.968 5.127 4.091 1.00 87.06 79 VAL A C 1
ATOM 609 O O . VAL A 1 79 ? -20.893 4.918 4.864 1.00 87.06 79 VAL A O 1
ATOM 612 N N . PHE A 1 80 ? -18.711 4.798 4.401 1.00 85.38 80 PHE A N 1
ATOM 613 C CA . PHE A 1 80 ? -18.391 4.102 5.654 1.00 85.38 80 PHE A CA 1
ATOM 614 C C . PHE A 1 80 ? -18.797 4.918 6.890 1.00 85.38 80 PHE A C 1
ATOM 616 O O . PHE A 1 80 ? -19.394 4.372 7.820 1.00 85.38 80 PHE A O 1
ATOM 623 N N . ARG A 1 81 ? -18.538 6.229 6.889 1.00 84.56 81 ARG A N 1
ATOM 624 C CA . ARG A 1 81 ? -18.879 7.098 8.016 1.00 84.56 81 ARG A CA 1
ATOM 625 C C . ARG A 1 81 ? -20.385 7.291 8.177 1.00 84.56 81 ARG A C 1
ATOM 627 O O . ARG A 1 81 ? -20.869 7.225 9.304 1.00 84.56 81 ARG A O 1
ATOM 634 N N . ASP A 1 82 ? -21.103 7.505 7.083 1.00 86.81 82 ASP A N 1
ATOM 635 C CA . ASP A 1 82 ? -22.518 7.873 7.090 1.00 86.81 82 ASP A CA 1
ATOM 636 C C . ASP A 1 82 ? -23.430 6.647 7.237 1.00 86.81 82 ASP A C 1
ATOM 638 O O . ASP A 1 82 ? -24.506 6.762 7.821 1.00 86.81 82 ASP A O 1
ATOM 642 N N . THR A 1 83 ? -23.017 5.461 6.762 1.00 83.12 83 THR A N 1
ATOM 643 C CA . THR A 1 83 ? -23.835 4.237 6.869 1.00 83.12 83 THR A CA 1
ATOM 644 C C . THR A 1 83 ? -23.500 3.380 8.083 1.00 83.12 83 THR A C 1
ATOM 646 O O . THR A 1 83 ? -24.406 2.851 8.718 1.00 83.12 83 THR A O 1
ATOM 649 N N . LEU A 1 84 ? -22.210 3.187 8.387 1.00 77.19 84 LEU A N 1
ATOM 650 C CA . LEU A 1 84 ? -21.761 2.283 9.457 1.00 77.19 84 LEU A CA 1
ATOM 651 C C . LEU A 1 84 ? -21.398 3.036 10.740 1.00 77.19 84 LEU A C 1
ATOM 653 O O . LEU A 1 84 ? -21.279 2.418 11.794 1.00 77.19 84 LEU A O 1
ATOM 657 N N . GLY A 1 85 ? -21.222 4.359 10.665 1.00 82.00 85 GLY A N 1
ATOM 658 C CA . GLY A 1 85 ? -20.844 5.182 11.811 1.00 82.00 85 GLY A CA 1
ATOM 659 C C . GLY A 1 85 ? -19.389 5.011 12.249 1.00 82.00 85 GLY A C 1
ATOM 660 O O . GLY A 1 85 ? -18.972 5.683 13.189 1.00 82.00 85 GLY A O 1
ATOM 661 N N . ASP A 1 86 ? -18.595 4.176 11.577 1.00 82.62 86 ASP A N 1
ATOM 662 C CA . ASP A 1 86 ? -17.235 3.827 11.990 1.00 82.62 86 ASP A CA 1
ATOM 663 C C . ASP A 1 86 ? -16.287 3.637 10.790 1.00 82.62 86 ASP A C 1
ATOM 665 O O . ASP A 1 86 ? -16.690 3.260 9.688 1.00 82.62 86 ASP A O 1
ATOM 669 N N . TYR A 1 87 ? -15.002 3.910 11.012 1.00 86.06 87 TYR A N 1
ATOM 670 C CA . TYR A 1 87 ? -13.921 3.803 10.037 1.00 86.06 87 TYR A CA 1
ATOM 671 C C . TYR A 1 87 ? -13.194 2.457 10.078 1.00 86.06 87 TYR A C 1
ATOM 673 O O . TYR A 1 87 ? -12.448 2.165 9.141 1.00 86.06 87 TYR A O 1
ATOM 681 N N . GLN A 1 88 ? -13.397 1.623 11.105 1.00 85.94 88 GLN A N 1
ATOM 682 C CA . GLN A 1 88 ? -12.690 0.342 11.230 1.00 85.94 88 GLN A CA 1
ATOM 683 C C . GLN A 1 88 ? -12.853 -0.531 9.980 1.00 85.94 88 GLN A C 1
ATOM 685 O O . GLN A 1 88 ? -11.862 -1.024 9.440 1.00 85.94 88 GLN A O 1
ATOM 690 N N . GLY A 1 89 ? -14.074 -0.644 9.443 1.00 85.75 89 GLY A N 1
ATOM 691 C CA . GLY A 1 89 ? -14.341 -1.407 8.216 1.00 85.75 89 GLY A CA 1
ATOM 692 C C . GLY A 1 89 ? -13.546 -0.911 7.001 1.00 85.75 89 GLY A C 1
ATOM 693 O O . GLY A 1 89 ? -13.023 -1.714 6.227 1.00 85.75 89 GLY A O 1
ATOM 694 N N . MET A 1 90 ? -13.371 0.407 6.871 1.00 89.19 90 MET A N 1
ATOM 695 C CA . MET A 1 90 ? -12.555 1.004 5.811 1.00 89.19 90 MET A CA 1
ATOM 696 C C . MET A 1 90 ? -11.069 0.670 5.991 1.00 89.19 90 MET A C 1
ATOM 698 O O . MET A 1 90 ? -10.382 0.365 5.015 1.00 89.19 90 MET A O 1
ATOM 702 N N . LEU A 1 91 ? -10.566 0.715 7.227 1.00 90.62 91 LEU A N 1
ATOM 703 C CA . LEU A 1 91 ? -9.171 0.396 7.536 1.00 90.62 91 LEU A CA 1
ATOM 704 C C . LEU A 1 91 ? -8.860 -1.088 7.291 1.00 90.62 91 LEU A C 1
ATOM 706 O O . LEU A 1 91 ? -7.816 -1.397 6.716 1.00 90.62 91 LEU A O 1
ATOM 710 N N . PHE A 1 92 ? -9.782 -1.997 7.629 1.00 90.81 92 PHE A N 1
ATOM 711 C CA . PHE A 1 92 ? -9.672 -3.419 7.283 1.00 90.81 92 PHE A CA 1
ATOM 712 C C . PHE A 1 92 ? -9.654 -3.641 5.770 1.00 90.81 92 PHE A C 1
ATOM 714 O O . PHE A 1 92 ? -8.795 -4.364 5.265 1.00 90.81 92 PHE A O 1
ATOM 721 N N . PHE A 1 93 ? -10.560 -2.991 5.034 1.00 90.56 93 PHE A N 1
ATOM 722 C CA . PHE A 1 93 ? -10.593 -3.074 3.575 1.00 90.56 93 PHE A CA 1
ATOM 723 C C . PHE A 1 93 ? -9.276 -2.592 2.951 1.00 90.56 93 PHE A C 1
ATOM 725 O O . PHE A 1 93 ? -8.685 -3.280 2.118 1.00 90.56 93 PHE A O 1
ATOM 732 N N . LEU A 1 94 ? -8.762 -1.447 3.405 1.00 91.31 94 LEU A N 1
ATOM 733 C CA . LEU A 1 94 ? -7.505 -0.891 2.911 1.00 91.31 94 LEU A CA 1
ATOM 734 C C . LEU A 1 94 ? -6.302 -1.782 3.257 1.00 91.31 94 LEU A C 1
ATOM 736 O O . LEU A 1 94 ? -5.426 -1.989 2.416 1.00 91.31 94 LEU A O 1
ATOM 740 N N . SER A 1 95 ? -6.283 -2.353 4.465 1.00 92.88 95 SER A N 1
ATOM 741 C CA . SER A 1 95 ? -5.285 -3.343 4.877 1.00 92.88 95 SER A CA 1
ATOM 742 C C . SER A 1 95 ? -5.297 -4.564 3.952 1.00 92.88 95 SER A C 1
ATOM 744 O O . SER A 1 95 ? -4.240 -4.976 3.473 1.00 92.88 95 SER A O 1
ATOM 746 N N . ALA A 1 96 ? -6.478 -5.086 3.605 1.00 94.44 96 ALA A N 1
ATOM 747 C CA . ALA A 1 96 ? -6.613 -6.209 2.681 1.00 94.44 96 ALA A CA 1
ATOM 748 C C . ALA A 1 96 ? -6.080 -5.875 1.276 1.00 94.44 96 ALA A C 1
ATOM 750 O O . ALA A 1 96 ? -5.308 -6.652 0.712 1.00 94.44 96 ALA A O 1
ATOM 751 N N . CYS A 1 97 ? -6.411 -4.702 0.723 1.00 92.94 97 CYS A N 1
ATOM 752 C CA . CYS A 1 97 ? -5.885 -4.259 -0.573 1.00 92.94 97 CYS A CA 1
ATOM 753 C C . CYS A 1 97 ? -4.350 -4.153 -0.581 1.00 92.94 97 CYS A C 1
ATOM 755 O O . CYS A 1 97 ? -3.693 -4.557 -1.546 1.00 92.94 97 CYS A O 1
ATOM 757 N N . LEU A 1 98 ? -3.763 -3.634 0.499 1.00 93.75 98 LEU A N 1
ATOM 758 C CA . LEU A 1 98 ? -2.311 -3.521 0.642 1.00 93.75 98 LEU A CA 1
ATOM 759 C C . LEU A 1 98 ? -1.643 -4.886 0.824 1.00 93.75 98 LEU A C 1
ATOM 761 O O . LEU A 1 98 ? -0.599 -5.131 0.222 1.00 93.75 98 LEU A O 1
ATOM 765 N N . ALA A 1 99 ? -2.258 -5.796 1.581 1.00 94.25 99 ALA A N 1
ATOM 766 C CA . ALA A 1 99 ? -1.774 -7.163 1.734 1.00 94.25 99 ALA A CA 1
ATOM 767 C C . ALA A 1 99 ? -1.773 -7.908 0.389 1.00 94.25 99 ALA A C 1
ATOM 769 O O . ALA A 1 99 ? -0.771 -8.522 0.027 1.00 94.25 99 ALA A O 1
ATOM 770 N N . LEU A 1 100 ? -2.845 -7.785 -0.402 1.00 95.19 100 LEU A N 1
ATOM 771 C CA . LEU A 1 100 ? -2.904 -8.335 -1.760 1.00 95.19 100 LEU A CA 1
ATOM 772 C C . LEU A 1 100 ? -1.814 -7.740 -2.659 1.00 95.19 100 LEU A C 1
ATOM 774 O O . LEU A 1 100 ? -1.128 -8.473 -3.368 1.00 95.19 100 LEU A O 1
ATOM 778 N N . SER A 1 101 ? -1.594 -6.428 -2.582 1.00 92.88 101 SER A N 1
ATOM 779 C CA . SER A 1 101 ? -0.516 -5.759 -3.323 1.00 92.88 101 SER A CA 1
ATOM 780 C C . SER A 1 101 ? 0.867 -6.280 -2.911 1.00 92.88 101 SER A C 1
ATOM 782 O O . SER A 1 101 ? 1.723 -6.517 -3.765 1.00 92.88 101 SER A O 1
ATOM 784 N N . ALA A 1 102 ? 1.089 -6.524 -1.617 1.00 94.25 102 ALA A N 1
ATOM 785 C CA . ALA A 1 102 ? 2.329 -7.104 -1.107 1.00 94.25 102 ALA A CA 1
ATOM 786 C C . ALA A 1 102 ? 2.567 -8.528 -1.634 1.00 94.25 102 ALA A C 1
ATOM 788 O O . ALA A 1 102 ? 3.703 -8.858 -1.993 1.00 94.25 102 ALA A O 1
ATOM 789 N N . LEU A 1 103 ? 1.506 -9.341 -1.722 1.00 94.69 103 LEU A N 1
ATOM 790 C CA . LEU A 1 103 ? 1.542 -10.694 -2.285 1.00 94.69 103 LEU A CA 1
ATOM 791 C C . LEU A 1 103 ? 1.834 -10.677 -3.789 1.00 94.69 103 LEU A C 1
ATOM 793 O O . LEU A 1 103 ? 2.685 -11.436 -4.246 1.00 94.69 103 LEU A O 1
ATOM 797 N N . LEU A 1 104 ? 1.200 -9.781 -4.550 1.00 94.31 104 LEU A N 1
ATOM 798 C CA . LEU A 1 104 ? 1.470 -9.615 -5.982 1.00 94.31 104 LEU A CA 1
ATOM 799 C C . LEU A 1 104 ? 2.934 -9.236 -6.234 1.00 94.31 104 LEU A C 1
ATOM 801 O O . LEU A 1 104 ? 3.597 -9.840 -7.073 1.00 94.31 104 LEU A O 1
ATOM 805 N N . TRP A 1 105 ? 3.475 -8.289 -5.466 1.00 91.94 105 TRP A N 1
ATOM 806 C CA . TRP A 1 105 ? 4.884 -7.909 -5.584 1.00 91.94 105 TRP A CA 1
ATOM 807 C C . TRP A 1 105 ? 5.845 -9.015 -5.148 1.00 91.94 105 TRP A C 1
ATOM 809 O O . TRP A 1 105 ? 6.910 -9.167 -5.744 1.00 91.94 105 TRP A O 1
ATOM 819 N N . MET A 1 106 ? 5.486 -9.796 -4.128 1.00 93.12 106 MET A N 1
ATOM 820 C CA . MET A 1 106 ? 6.267 -10.968 -3.731 1.00 93.12 106 MET A CA 1
ATOM 821 C C . MET A 1 106 ? 6.286 -12.011 -4.855 1.00 93.12 106 MET A C 1
ATOM 823 O O . MET A 1 106 ? 7.342 -12.551 -5.171 1.00 93.12 106 MET A O 1
ATOM 827 N N 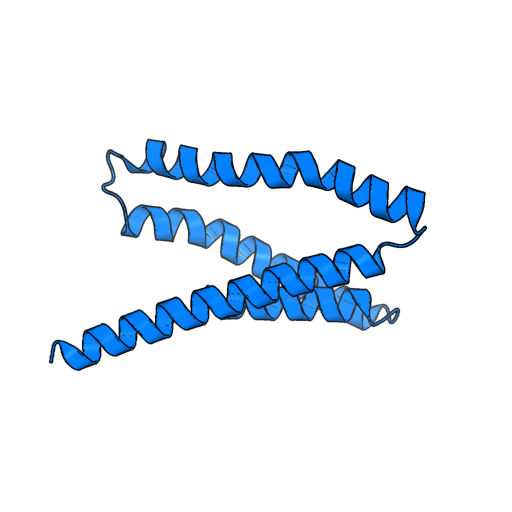. TRP A 1 107 ? 5.142 -12.249 -5.500 1.00 94.06 107 TRP A N 1
ATOM 828 C CA . TRP A 1 107 ? 5.040 -13.148 -6.645 1.00 94.06 107 TRP A CA 1
ATOM 829 C C . TRP A 1 107 ? 5.928 -12.698 -7.807 1.00 94.06 107 TRP A C 1
ATOM 831 O O . TRP A 1 107 ? 6.650 -13.517 -8.372 1.00 94.06 107 TRP A O 1
ATOM 841 N N . VAL A 1 108 ? 5.896 -11.408 -8.163 1.00 91.62 108 VAL A N 1
ATOM 842 C CA . VAL A 1 108 ? 6.748 -10.844 -9.226 1.00 91.62 108 VAL A CA 1
ATOM 843 C C . VAL A 1 108 ? 8.224 -11.083 -8.915 1.00 91.62 108 VAL A C 1
ATOM 845 O O . VAL A 1 108 ? 8.933 -11.632 -9.754 1.00 91.62 108 VAL A O 1
ATOM 848 N N . PHE A 1 109 ? 8.652 -10.786 -7.687 1.00 90.44 109 PHE A N 1
ATOM 849 C CA . PHE A 1 109 ? 10.030 -11.008 -7.249 1.00 90.44 109 PHE A CA 1
ATOM 850 C C . PHE A 1 109 ? 10.454 -12.482 -7.347 1.00 90.44 109 PHE A C 1
ATOM 852 O O . PHE A 1 109 ? 11.529 -12.798 -7.855 1.00 90.44 109 PHE A O 1
ATOM 859 N N . VAL A 1 110 ? 9.601 -13.406 -6.892 1.00 93.19 110 VAL A N 1
ATOM 860 C CA . VAL A 1 110 ? 9.869 -14.847 -7.005 1.00 93.19 110 VAL A CA 1
ATOM 861 C C . VAL A 1 110 ? 9.974 -15.248 -8.476 1.00 93.19 110 VAL A C 1
ATOM 863 O O . VAL A 1 110 ? 10.921 -15.931 -8.854 1.00 93.19 110 VAL A O 1
ATOM 866 N N . LYS A 1 111 ? 9.047 -14.792 -9.324 1.00 92.56 111 LYS A N 1
ATOM 867 C CA . LYS A 1 111 ? 9.038 -15.101 -10.759 1.00 92.56 111 LYS A CA 1
ATOM 868 C C . LYS A 1 111 ? 10.308 -14.618 -11.466 1.00 92.56 111 LYS A C 1
ATOM 870 O O . LYS A 1 111 ? 10.851 -15.359 -12.282 1.00 92.56 111 LYS A O 1
ATOM 875 N N . GLU A 1 112 ? 10.774 -13.408 -11.171 1.00 89.38 112 GLU A N 1
ATOM 876 C CA . GLU A 1 112 ? 12.014 -12.865 -11.741 1.00 89.38 112 GLU A CA 1
ATOM 877 C C . GLU A 1 112 ? 13.225 -13.698 -11.329 1.00 89.38 112 GLU A C 1
ATOM 879 O O . GLU A 1 112 ? 13.963 -14.169 -12.194 1.00 89.38 112 GLU A O 1
ATOM 884 N N . ARG A 1 113 ? 13.350 -14.006 -10.035 1.00 90.38 113 ARG A N 1
ATOM 885 C CA . ARG A 1 113 ? 14.454 -14.816 -9.506 1.00 90.38 113 ARG A CA 1
ATOM 886 C C . ARG A 1 113 ? 14.480 -16.237 -10.073 1.00 90.38 113 ARG A C 1
ATOM 888 O O . ARG A 1 113 ? 15.544 -16.778 -10.361 1.00 90.38 113 ARG A O 1
ATOM 895 N N . TRP A 1 114 ? 13.310 -16.845 -10.262 1.00 91.50 114 TRP A N 1
ATOM 896 C CA . TRP A 1 114 ? 13.187 -18.142 -10.934 1.00 91.50 114 TRP A CA 1
ATOM 897 C C . TRP A 1 114 ? 13.611 -18.076 -12.402 1.00 91.50 114 TRP A C 1
ATOM 899 O O . TRP A 1 114 ? 14.194 -19.028 -12.915 1.00 91.50 114 TRP A O 1
ATOM 909 N N . ARG A 1 115 ? 13.317 -16.974 -13.099 1.00 90.00 115 ARG A N 1
ATOM 910 C CA . ARG A 1 115 ? 13.711 -16.799 -14.500 1.00 90.00 115 ARG A CA 1
ATOM 911 C C . ARG A 1 115 ? 15.226 -16.659 -14.634 1.00 90.00 115 ARG A C 1
ATOM 913 O O . ARG A 1 115 ? 15.796 -17.290 -15.513 1.00 90.00 115 ARG A O 1
ATOM 920 N N . GLU A 1 116 ? 15.864 -15.898 -13.749 1.00 86.19 116 GLU A N 1
ATOM 921 C CA . GLU A 1 116 ? 17.327 -15.755 -13.699 1.00 86.19 116 GLU A CA 1
ATOM 922 C C . GLU A 1 116 ? 18.025 -17.099 -13.462 1.00 86.19 116 GLU A C 1
ATOM 924 O O . GLU A 1 116 ? 18.973 -17.433 -14.163 1.00 86.19 116 GLU A O 1
ATOM 929 N N . HIS A 1 117 ? 17.513 -17.917 -12.539 1.00 83.94 117 HIS A N 1
ATOM 930 C CA . HIS A 1 117 ? 18.107 -19.217 -12.216 1.00 83.94 117 HIS A CA 1
ATOM 931 C C . HIS A 1 117 ? 17.925 -20.288 -13.312 1.00 83.94 117 HIS A C 1
ATOM 933 O O . HIS A 1 117 ? 18.639 -21.281 -13.303 1.00 83.94 117 HIS A O 1
ATOM 939 N N . ASN A 1 118 ? 16.970 -20.114 -14.234 1.00 76.81 118 ASN A N 1
ATOM 940 C CA . ASN A 1 118 ? 16.753 -21.015 -15.378 1.00 76.81 118 ASN A CA 1
ATOM 941 C C . ASN A 1 118 ? 17.461 -20.546 -16.665 1.00 76.81 118 ASN A C 1
ATOM 943 O O . ASN A 1 118 ? 17.408 -21.240 -17.679 1.00 76.81 118 ASN A O 1
ATOM 947 N N . LEU A 1 119 ? 18.052 -19.346 -16.656 1.00 67.69 119 LEU A N 1
ATOM 948 C CA . LEU A 1 119 ? 18.839 -18.790 -17.764 1.00 67.69 119 LEU A CA 1
ATOM 949 C C . LEU A 1 119 ? 20.349 -19.072 -17.615 1.00 67.69 119 LEU A C 1
ATOM 951 O O . LEU A 1 119 ? 21.103 -18.796 -18.549 1.00 67.69 119 LEU A O 1
ATOM 955 N N . HIS A 1 120 ? 20.767 -19.620 -16.471 1.00 49.41 120 HIS A N 1
ATOM 956 C CA . HIS A 1 120 ? 22.115 -20.116 -16.176 1.00 49.41 120 HIS A CA 1
ATOM 957 C C . HIS A 1 120 ? 22.135 -21.645 -16.153 1.00 49.41 120 HIS A C 1
ATOM 959 O O . HIS A 1 120 ? 23.195 -22.204 -16.513 1.00 49.41 120 HIS A O 1
#

Secondary structure (DSSP, 8-state):
-HHHHHHHHHHHHHHHH---HHHHHHHHHHHHHHHHHHHHHHHHHHHHHS-TTTHHHHHHHHHHHHHHHHHHHHHHHHHIIIIIS-SHHHHHHHHHHHHHHHHHHHHHHHHHHHHHHT--

Mean predicted aligned error: 5.01 Å

Solvent-accessible surface area (backbone atoms only — not comparable to full-atom values): 6295 Å² total; per-residue (Å²): 112,29,68,43,31,37,50,28,14,52,19,31,41,49,49,44,73,45,90,51,63,72,58,40,52,55,22,50,52,45,32,50,50,30,52,54,52,49,64,63,46,51,62,55,52,49,53,76,74,36,59,82,88,51,29,67,60,55,50,49,54,56,52,54,63,50,48,56,58,61,67,47,43,63,56,53,52,45,50,38,44,74,74,70,69,43,62,44,68,56,29,45,52,52,14,50,56,27,39,53,51,14,50,52,43,45,50,52,54,53,52,52,54,53,51,58,66,73,76,109

Nearest PDB structures (foldseek):
  7bp3-assembly1_B  TM=6.420E-01  e=8.894E-03  Homo sapiens
  5oxm-assembly1_A  TM=8.278E-01  e=6.483E+00  Streptococcus thermophilus LMG 18311
  6yof-assembly1_A  TM=8.364E-01  e=9.684E+00  Streptococcus thermophilus LMG 18311

Radius of gyration: 17.36 Å; Cα contacts (8 Å, |Δi|>4): 87; chains: 1; bounding box: 46×33×46 Å

Organism: Ixodes ricinus (NCBI:txid34613)

Sequence (120 aa):
MSLHFFLWAVSFLLLASTDLYPFQIVSSIIAGWSNGTTSTLVPVFVMELVDAQEFSFCFGLVTLTVVIPLCTRPVIIGVFRDTLGDYQGMLFFLSACLALSALLWMWVFVKERWREHNLH

pLDDT: mean 89.74, std 5.51, range [49.41, 95.56]

InterPro domains:
  IPR0208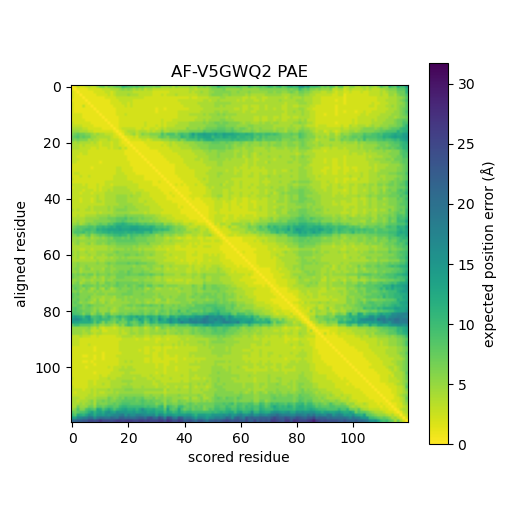46 Major facilitator superfamily domain [PS50850] (1-120)
  IPR036259 MFS transporter superfamily [G3DSA:1.20.1250.20] (1-120)
  IPR036259 MFS transporter superfamily [SSF103473] (3-113)
  IPR052983 Major Facilitator Superfamily Riboflavin Transporter [PTHR43385] (3-110)